Protein AF-A0A2N6FYF0-F1 (afdb_monomer)

pLDDT: mean 86.07, std 12.53, range [46.5, 97.25]

Solvent-accessible surface area (backbone atoms only — not comparable to full-atom values): 4764 Å² total; per-residue (Å²): 131,70,50,62,73,56,50,51,57,55,50,68,68,35,67,68,50,50,49,41,26,72,73,70,61,55,57,76,65,31,31,24,33,32,36,64,84,74,76,40,77,78,43,81,32,48,64,90,83,34,60,32,35,38,38,23,46,94,60,37,82,72,50,73,50,72,52,67,81,27,65,69,51,43,57,51,53,57,65,71,75,110

Radius of gyration: 13.32 Å; Cα contacts (8 Å, |Δi|>4): 113; chains: 1; bounding box: 38×22×30 Å

Nearest PDB structures (foldseek):
  5x7k-assembly2_B  TM=3.518E-01  e=1.534E+00  Serratia marcescens
  9g2t-assembly1_B  TM=4.020E-01  e=3.744E+00  Mycolicibacterium thermoresistibile ATCC 19527
  5twv-assembly1_B  TM=3.685E-01  e=2.656E+00  Cricetus cricetus
  4dci-assembly1_B  TM=5.685E-01  e=6.942E+00  Parasynechococcus marenigrum WH 8102

Structure (mmCIF, N/CA/C/O backbone):
data_AF-A0A2N6FYF0-F1
#
_entry.id   AF-A0A2N6FYF0-F1
#
loop_
_atom_site.group_PDB
_atom_site.id
_atom_site.type_symbol
_atom_site.label_atom_id
_atom_site.label_alt_id
_atom_site.label_comp_id
_atom_site.label_asym_id
_atom_site.label_entity_id
_atom_site.label_seq_id
_atom_site.pdbx_PDB_ins_code
_atom_site.Cartn_x
_atom_site.Cartn_y
_atom_site.Cartn_z
_atom_site.occupancy
_atom_site.B_iso_or_equiv
_atom_site.auth_seq_id
_atom_site.auth_comp_id
_atom_site.auth_asym_id
_atom_site.auth_atom_id
_atom_site.pdbx_PDB_model_num
ATOM 1 N N . MET A 1 1 ? -13.493 4.850 13.107 1.00 78.44 1 MET A N 1
ATOM 2 C CA . MET A 1 1 ? -13.043 5.886 12.147 1.00 78.44 1 MET A CA 1
ATOM 3 C C . MET A 1 1 ? -11.681 5.488 11.609 1.00 78.44 1 MET A C 1
ATOM 5 O O . MET A 1 1 ? -10.794 5.210 12.411 1.00 78.44 1 MET A O 1
ATOM 9 N N . ILE A 1 2 ? -11.522 5.435 10.287 1.00 86.12 2 ILE A N 1
ATOM 10 C CA . ILE A 1 2 ? -10.260 5.049 9.648 1.00 86.12 2 ILE A CA 1
ATOM 11 C C . ILE A 1 2 ? -9.264 6.202 9.735 1.00 86.12 2 ILE A C 1
ATOM 13 O O . ILE A 1 2 ? -9.568 7.340 9.386 1.00 86.12 2 ILE A O 1
ATOM 17 N N . LYS A 1 3 ? -8.054 5.905 10.209 1.00 92.62 3 LYS A N 1
ATOM 18 C CA . LYS A 1 3 ? -6.987 6.893 10.374 1.00 92.62 3 LYS A CA 1
ATOM 19 C C . LYS A 1 3 ? -5.957 6.747 9.259 1.00 92.62 3 LYS A C 1
ATOM 21 O O . LYS A 1 3 ? -4.920 6.116 9.439 1.00 92.62 3 LYS A O 1
ATOM 26 N N . ILE A 1 4 ? -6.215 7.382 8.116 1.00 92.19 4 ILE A N 1
ATOM 27 C CA . ILE A 1 4 ? -5.377 7.285 6.901 1.00 92.19 4 ILE A CA 1
ATOM 28 C C . ILE A 1 4 ? -3.887 7.555 7.189 1.00 92.19 4 ILE A C 1
ATOM 30 O O . ILE A 1 4 ? -3.017 6.832 6.709 1.00 92.19 4 ILE A O 1
ATOM 34 N N . LYS A 1 5 ? -3.570 8.538 8.046 1.00 93.12 5 LYS A N 1
ATOM 35 C CA . LYS A 1 5 ? -2.180 8.825 8.454 1.00 93.12 5 LYS A CA 1
ATOM 36 C C . LYS A 1 5 ? -1.500 7.637 9.150 1.00 93.12 5 LYS A C 1
ATOM 38 O O . LYS A 1 5 ? -0.299 7.445 8.979 1.00 93.12 5 LYS A O 1
ATOM 43 N N . GLU A 1 6 ? -2.233 6.860 9.947 1.00 94.06 6 GLU A N 1
ATOM 44 C CA . GLU A 1 6 ? -1.707 5.657 10.604 1.00 94.06 6 GLU A CA 1
ATOM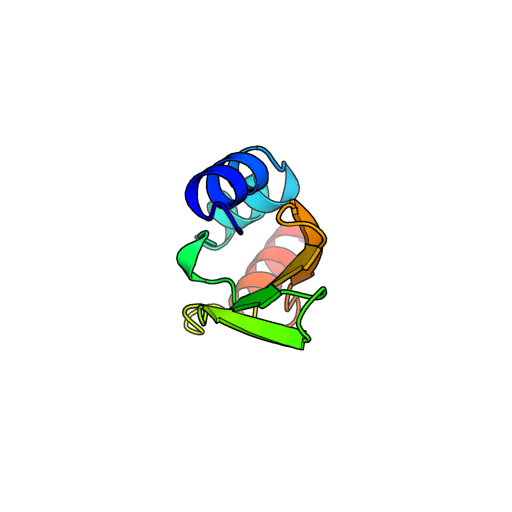 45 C C . GLU A 1 6 ? -1.561 4.503 9.603 1.00 94.06 6 GLU A C 1
ATOM 47 O O . GLU A 1 6 ? -0.527 3.840 9.608 1.00 94.06 6 GLU A O 1
ATOM 52 N N . ILE A 1 7 ? -2.519 4.329 8.684 1.00 94.56 7 ILE A N 1
ATOM 53 C CA . ILE A 1 7 ? -2.434 3.354 7.581 1.00 94.56 7 ILE A CA 1
ATOM 54 C C . ILE A 1 7 ? -1.182 3.599 6.730 1.00 94.56 7 ILE A C 1
ATOM 56 O O . ILE A 1 7 ? -0.378 2.688 6.543 1.00 94.56 7 ILE A O 1
ATOM 60 N N . SER A 1 8 ? -0.954 4.844 6.298 1.00 94.88 8 SER A N 1
ATOM 61 C CA . SER A 1 8 ? 0.229 5.228 5.515 1.00 94.88 8 SER A CA 1
ATOM 62 C C . SER A 1 8 ? 1.534 4.940 6.268 1.00 94.88 8 SER A C 1
ATOM 64 O O . SER A 1 8 ? 2.478 4.389 5.700 1.00 94.88 8 SER A O 1
ATOM 66 N N . LYS A 1 9 ? 1.594 5.241 7.575 1.00 95.31 9 LYS A N 1
ATOM 67 C CA . LYS A 1 9 ? 2.760 4.911 8.416 1.00 95.31 9 LYS A CA 1
ATOM 68 C C . LYS A 1 9 ? 2.992 3.404 8.522 1.00 95.31 9 LYS A C 1
ATOM 70 O O . LYS A 1 9 ? 4.144 2.979 8.504 1.00 95.31 9 LYS A O 1
ATOM 75 N N . THR A 1 10 ? 1.930 2.612 8.653 1.00 94.12 10 THR A N 1
ATOM 76 C CA . THR A 1 10 ? 2.016 1.148 8.715 1.00 94.12 10 THR A CA 1
ATOM 77 C C . THR A 1 10 ? 2.519 0.577 7.393 1.00 94.12 10 THR A C 1
ATOM 79 O O . THR A 1 10 ? 3.474 -0.198 7.398 1.00 94.12 10 THR A O 1
ATOM 82 N N . LEU A 1 11 ? 1.963 1.021 6.261 1.00 93.06 11 LEU A N 1
ATOM 83 C CA . LEU A 1 11 ? 2.397 0.576 4.936 1.00 93.06 11 LEU A CA 1
ATOM 84 C C . LEU A 1 11 ? 3.870 0.914 4.674 1.00 93.06 11 LEU A C 1
ATOM 86 O O . LEU A 1 11 ? 4.633 0.054 4.248 1.00 93.06 11 LEU A O 1
ATOM 90 N N . LYS A 1 12 ? 4.311 2.131 5.018 1.00 94.31 12 LYS A N 1
ATOM 91 C CA . LYS A 1 12 ? 5.705 2.579 4.836 1.00 94.31 12 LYS A CA 1
ATOM 92 C C . LYS A 1 12 ? 6.737 1.776 5.641 1.00 94.31 12 LYS A C 1
ATOM 94 O O . LYS A 1 12 ? 7.928 1.848 5.343 1.00 94.31 12 LYS A O 1
ATOM 99 N N . LYS A 1 13 ? 6.312 1.001 6.645 1.00 94.69 13 LYS A N 1
ATOM 100 C CA . LYS A 1 13 ? 7.172 0.064 7.394 1.00 94.69 13 LYS A CA 1
ATOM 101 C C . LYS A 1 13 ? 7.228 -1.339 6.773 1.00 94.69 13 LYS A C 1
ATOM 103 O O . LYS A 1 13 ? 8.059 -2.143 7.187 1.00 94.69 13 LYS A O 1
ATOM 108 N N . ASN A 1 14 ? 6.355 -1.658 5.818 1.00 90.88 14 ASN A N 1
ATOM 109 C CA . ASN A 1 14 ? 6.314 -2.963 5.167 1.00 90.88 14 ASN A CA 1
ATOM 110 C C . ASN A 1 14 ? 7.489 -3.114 4.181 1.00 90.88 14 ASN A C 1
ATOM 112 O O . ASN A 1 14 ? 7.686 -2.272 3.307 1.00 90.88 14 ASN A O 1
ATOM 116 N N . LYS A 1 15 ? 8.258 -4.205 4.302 1.00 90.81 15 LYS A N 1
ATOM 117 C CA . LYS A 1 15 ? 9.455 -4.449 3.475 1.00 90.81 15 LYS A CA 1
ATOM 118 C C . LYS A 1 15 ? 9.137 -4.591 1.985 1.00 90.81 15 LYS A C 1
ATOM 120 O O . LYS A 1 15 ? 9.892 -4.086 1.161 1.00 90.81 15 LYS A O 1
ATOM 125 N N . SER A 1 16 ? 8.029 -5.246 1.637 1.00 85.69 16 SER A N 1
ATOM 126 C CA . SER A 1 16 ? 7.602 -5.395 0.242 1.00 85.69 16 SER A CA 1
ATOM 127 C C . SER A 1 16 ? 7.212 -4.046 -0.349 1.00 85.69 16 SER A C 1
ATOM 129 O O . SER A 1 16 ? 7.634 -3.723 -1.452 1.00 85.69 16 SER A O 1
ATOM 131 N N . PHE A 1 17 ? 6.482 -3.217 0.402 1.00 90.19 17 PHE A N 1
ATOM 132 C CA . PHE A 1 17 ? 6.173 -1.855 -0.034 1.00 90.19 17 PHE A CA 1
ATOM 133 C C . PHE A 1 17 ? 7.442 -1.011 -0.214 1.00 90.19 17 PHE A C 1
ATOM 135 O O . PHE A 1 17 ? 7.586 -0.359 -1.238 1.00 90.19 17 PHE A O 1
ATOM 142 N N . GLN A 1 18 ? 8.388 -1.049 0.731 1.00 92.19 18 GLN A N 1
ATOM 143 C CA . GLN A 1 18 ? 9.667 -0.332 0.603 1.00 92.19 18 GLN A CA 1
ATOM 144 C C . GLN A 1 18 ? 10.460 -0.773 -0.631 1.00 92.19 18 GLN A C 1
ATOM 146 O O . GLN A 1 18 ? 11.048 0.059 -1.319 1.00 92.19 18 GLN A O 1
ATOM 151 N N . TYR A 1 19 ? 10.459 -2.075 -0.917 1.00 88.25 19 TYR A N 1
ATOM 152 C CA . TYR A 1 19 ? 11.057 -2.619 -2.126 1.00 88.25 19 TYR A CA 1
ATOM 153 C C . TYR A 1 19 ? 10.379 -2.046 -3.379 1.00 88.25 19 TYR A C 1
ATOM 155 O O . TYR A 1 19 ? 11.054 -1.437 -4.202 1.00 88.25 19 TYR A O 1
ATOM 163 N N . TRP A 1 20 ? 9.053 -2.135 -3.499 1.00 86.19 20 TRP A N 1
ATOM 164 C CA . TRP A 1 20 ? 8.336 -1.622 -4.674 1.00 86.19 20 TRP A CA 1
ATOM 165 C C . TRP A 1 20 ? 8.395 -0.099 -4.815 1.00 86.19 20 TRP A C 1
ATOM 167 O O . TRP A 1 20 ? 8.507 0.408 -5.928 1.00 86.19 20 TRP A O 1
ATOM 177 N N . ASN A 1 21 ? 8.410 0.638 -3.705 1.00 90.75 21 ASN A N 1
ATOM 178 C CA . ASN A 1 21 ? 8.641 2.078 -3.714 1.00 90.75 21 ASN A CA 1
ATOM 179 C C . ASN A 1 21 ? 9.998 2.422 -4.340 1.00 90.75 21 ASN A C 1
ATOM 181 O O . ASN A 1 21 ? 10.080 3.325 -5.165 1.00 90.75 21 ASN A O 1
ATOM 185 N N . LYS A 1 22 ? 11.051 1.674 -3.995 1.00 89.75 22 LYS A N 1
ATOM 186 C CA . LYS A 1 22 ? 12.389 1.877 -4.561 1.00 89.75 22 LYS A CA 1
ATOM 187 C C . LYS A 1 22 ? 12.479 1.465 -6.033 1.00 89.75 22 LYS A C 1
ATOM 189 O O . LYS A 1 22 ? 13.169 2.121 -6.803 1.00 89.75 22 LYS A O 1
ATOM 194 N N . GLU A 1 23 ? 11.833 0.366 -6.398 1.00 85.25 23 GLU A N 1
ATOM 195 C CA . GLU A 1 23 ? 11.979 -0.257 -7.715 1.00 85.25 23 GLU A CA 1
ATOM 196 C C . GLU A 1 23 ? 11.127 0.432 -8.793 1.00 85.25 23 GLU A C 1
ATOM 198 O O . GLU A 1 23 ? 11.642 0.733 -9.867 1.00 85.25 23 GLU A O 1
ATOM 203 N N . ILE A 1 24 ? 9.852 0.723 -8.507 1.00 85.31 24 ILE A N 1
ATOM 204 C CA . ILE A 1 24 ? 8.901 1.313 -9.474 1.00 85.31 24 ILE A CA 1
ATOM 205 C C . ILE A 1 24 ? 8.343 2.676 -9.049 1.00 85.31 24 ILE A C 1
ATOM 207 O O . ILE A 1 24 ? 7.476 3.214 -9.728 1.00 85.31 24 ILE A O 1
ATOM 211 N N . GLY A 1 25 ? 8.784 3.238 -7.921 1.00 87.94 25 GLY A N 1
ATOM 212 C CA . GLY A 1 25 ? 8.241 4.504 -7.422 1.00 87.94 25 GLY A CA 1
ATOM 213 C C . GLY A 1 25 ? 6.869 4.385 -6.752 1.00 87.94 25 GLY A C 1
ATOM 214 O O . GLY A 1 25 ? 6.242 5.411 -6.511 1.00 87.94 25 GLY A O 1
ATOM 215 N N . LEU A 1 26 ? 6.414 3.168 -6.413 1.00 90.12 26 LEU A N 1
ATOM 216 C CA . LEU A 1 26 ? 5.105 2.938 -5.789 1.00 90.12 26 LEU A CA 1
ATOM 217 C C . LEU A 1 26 ? 4.950 3.729 -4.485 1.00 90.12 26 LEU A C 1
ATOM 219 O O . LEU A 1 26 ? 5.722 3.560 -3.541 1.00 90.12 26 LEU A O 1
ATOM 223 N N . SER A 1 27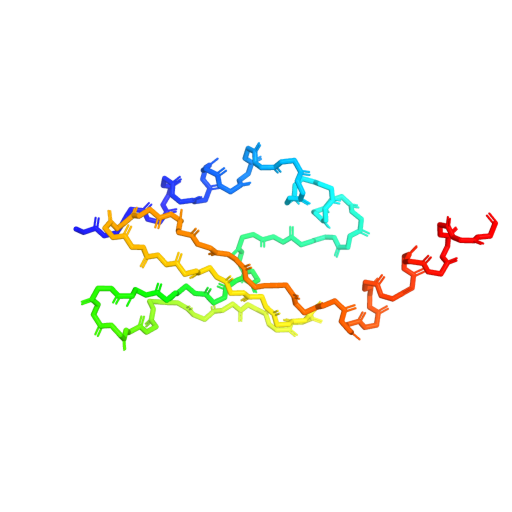 ? 3.935 4.573 -4.416 1.00 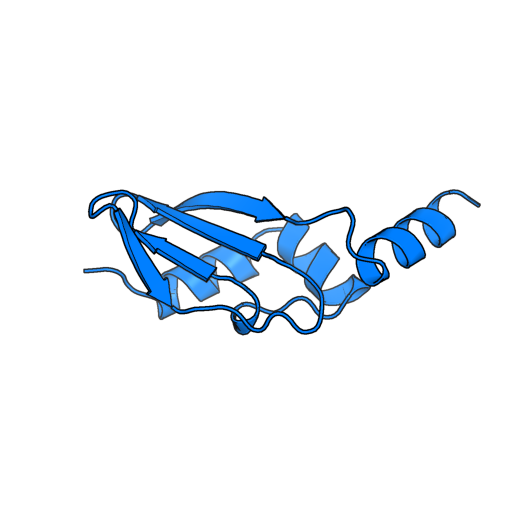93.38 27 SER A N 1
ATOM 224 C CA . SER A 1 27 ? 3.612 5.462 -3.307 1.00 93.38 27 SER A CA 1
ATOM 225 C C . SER A 1 27 ? 2.311 5.040 -2.616 1.00 93.38 27 SER A C 1
ATOM 227 O O . SER A 1 27 ? 1.636 4.102 -3.029 1.00 93.38 27 SER A O 1
ATOM 229 N N . PHE A 1 28 ? 1.968 5.690 -1.501 1.00 94.69 28 PHE A N 1
ATOM 230 C CA . PHE A 1 28 ? 0.711 5.385 -0.804 1.00 94.69 28 PHE A CA 1
ATOM 231 C C . PHE A 1 28 ? -0.498 5.874 -1.613 1.00 94.69 28 PHE A C 1
ATOM 233 O O . PHE A 1 28 ? -1.571 5.286 -1.562 1.00 94.69 28 PHE A O 1
ATOM 240 N N . GLU A 1 29 ? -0.295 6.950 -2.363 1.00 94.38 29 GLU A N 1
ATOM 241 C CA . GLU A 1 29 ? -1.277 7.640 -3.184 1.00 94.38 29 GLU A CA 1
ATOM 242 C C . GLU A 1 29 ? -1.703 6.825 -4.417 1.00 94.38 29 GLU A C 1
ATOM 244 O O . GLU A 1 29 ? -2.681 7.183 -5.066 1.00 94.38 29 GLU A O 1
ATOM 249 N N . ASP A 1 30 ? -1.006 5.728 -4.720 1.00 92.56 30 ASP A N 1
ATOM 250 C CA . ASP A 1 30 ? -1.326 4.814 -5.824 1.00 92.56 30 ASP A CA 1
ATOM 251 C C . ASP A 1 30 ? -2.323 3.713 -5.419 1.00 92.56 30 ASP A C 1
ATOM 253 O O . ASP A 1 30 ? -2.767 2.937 -6.261 1.00 92.56 30 ASP A O 1
ATOM 257 N N . PHE A 1 31 ? -2.696 3.628 -4.135 1.00 94.31 31 PHE A N 1
ATOM 258 C CA . PHE A 1 31 ? -3.621 2.607 -3.641 1.00 94.31 31 PHE A CA 1
ATOM 259 C C . PHE A 1 31 ? -5.065 3.102 -3.579 1.00 94.31 31 PHE A C 1
ATOM 261 O O . PHE A 1 31 ? -5.367 4.099 -2.919 1.00 94.31 31 PHE A O 1
ATOM 268 N N . ASP A 1 32 ? -5.975 2.316 -4.152 1.00 95.62 32 ASP A N 1
ATOM 269 C CA . ASP A 1 32 ? -7.373 2.325 -3.734 1.00 95.62 32 ASP A CA 1
ATOM 270 C C . ASP A 1 32 ? -7.456 1.874 -2.265 1.00 95.62 32 ASP A C 1
ATOM 272 O O . ASP A 1 32 ? -6.801 0.913 -1.854 1.00 95.62 32 ASP A O 1
ATOM 276 N N . LEU A 1 33 ? -8.263 2.560 -1.458 1.00 96.94 33 LEU A N 1
ATOM 277 C CA . LEU A 1 33 ? -8.500 2.213 -0.057 1.00 96.94 33 LEU A CA 1
ATOM 278 C C . LEU A 1 33 ? -9.941 1.740 0.096 1.00 96.94 33 LEU A C 1
ATOM 280 O O . LEU A 1 33 ? -10.858 2.532 -0.112 1.00 96.94 33 LEU A O 1
ATOM 284 N N . ILE A 1 34 ? -10.141 0.487 0.493 1.00 97.25 34 ILE A N 1
ATOM 285 C CA . ILE A 1 34 ? -11.473 -0.114 0.641 1.00 97.25 34 ILE A CA 1
ATOM 286 C C . ILE A 1 34 ? -11.737 -0.418 2.117 1.00 97.25 34 ILE A C 1
ATOM 288 O O . ILE A 1 34 ? -10.944 -1.112 2.750 1.00 97.25 34 ILE A O 1
ATOM 292 N N . ASP A 1 35 ? -12.836 0.100 2.669 1.00 97.06 35 ASP A N 1
ATOM 293 C CA . ASP A 1 35 ? -13.351 -0.253 3.996 1.00 97.06 35 ASP A CA 1
ATOM 294 C C . ASP A 1 35 ? -14.194 -1.530 3.891 1.00 97.06 35 ASP A C 1
ATOM 296 O O . ASP A 1 35 ? -15.341 -1.494 3.449 1.00 97.06 35 ASP A O 1
ATOM 300 N N . MET A 1 36 ? -13.638 -2.666 4.308 1.00 96.25 36 MET A N 1
ATOM 301 C CA . MET A 1 36 ? -14.334 -3.954 4.285 1.00 96.25 36 MET A CA 1
ATOM 302 C C . MET A 1 36 ? -15.473 -4.041 5.302 1.00 96.25 36 MET A C 1
ATOM 304 O O . MET A 1 36 ? -16.345 -4.890 5.146 1.00 96.25 36 MET A O 1
ATOM 308 N N . ASP A 1 37 ? -15.473 -3.214 6.354 1.00 95.25 37 ASP A N 1
ATOM 309 C CA . ASP A 1 37 ? -16.551 -3.241 7.349 1.00 95.25 37 ASP A CA 1
ATOM 310 C C . ASP A 1 37 ? -17.830 -2.591 6.799 1.00 95.25 37 ASP A C 1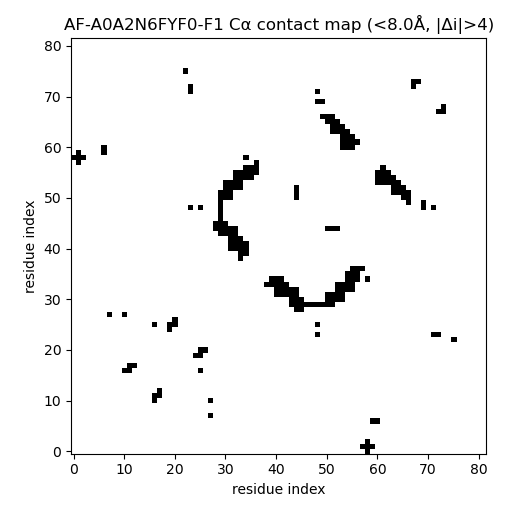
ATOM 312 O O . ASP A 1 3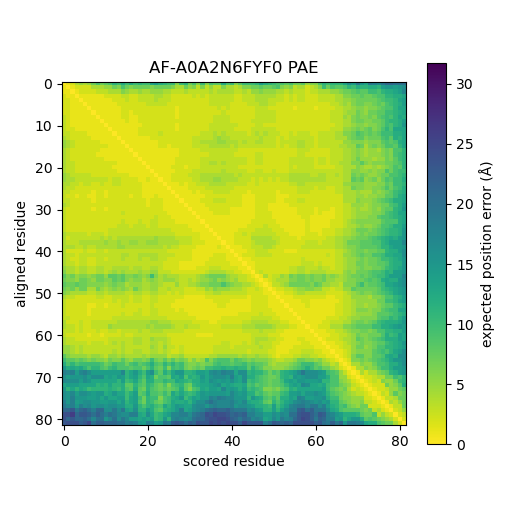7 ? -18.927 -2.865 7.286 1.00 95.25 37 ASP A O 1
ATOM 316 N N . LYS A 1 38 ? -17.680 -1.720 5.795 1.00 95.38 38 LYS A N 1
ATOM 317 C CA . LYS A 1 38 ? 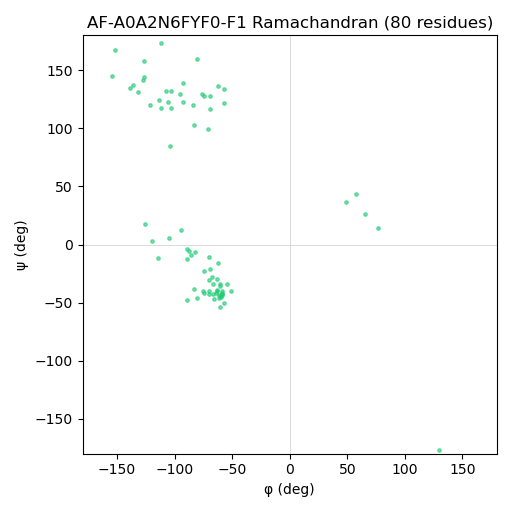-18.770 -0.957 5.174 1.00 95.38 38 LYS A CA 1
ATOM 318 C C . LYS A 1 38 ? -19.031 -1.307 3.717 1.00 95.38 38 LYS A C 1
ATOM 320 O O . LYS A 1 38 ? -20.044 -0.871 3.188 1.00 95.38 38 LYS A O 1
ATOM 325 N N . ASP A 1 39 ? -18.132 -2.068 3.100 1.00 94.12 39 ASP A N 1
ATOM 326 C CA . ASP A 1 39 ? -18.129 -2.348 1.664 1.00 94.12 39 ASP A CA 1
ATOM 327 C C . ASP A 1 39 ? -18.058 -1.062 0.812 1.00 94.12 39 ASP A C 1
ATOM 329 O O . ASP A 1 39 ? -18.776 -0.879 -0.166 1.00 94.12 39 ASP A O 1
ATOM 333 N N . GLU A 1 40 ? -17.191 -0.125 1.217 1.00 95.75 40 GLU A N 1
ATOM 334 C CA . GLU A 1 40 ? -17.073 1.203 0.600 1.00 95.75 40 GLU A CA 1
ATOM 335 C C . GLU A 1 40 ? -15.637 1.523 0.178 1.00 95.75 40 GLU A C 1
ATOM 337 O O . GLU A 1 40 ? -14.669 1.215 0.878 1.00 95.75 40 GLU A O 1
ATOM 342 N N . ILE A 1 41 ? -15.489 2.234 -0.943 1.00 95.38 41 ILE A N 1
ATOM 343 C CA . ILE A 1 41 ? -14.207 2.819 -1.342 1.00 95.38 41 ILE A CA 1
ATOM 344 C C . ILE A 1 41 ? -14.037 4.163 -0.627 1.00 95.38 41 ILE A C 1
ATOM 346 O O . ILE A 1 41 ? -14.824 5.088 -0.802 1.00 95.38 41 ILE A O 1
ATOM 350 N N . ILE A 1 42 ? -12.979 4.277 0.168 1.00 95.25 42 ILE A N 1
ATOM 351 C CA . ILE A 1 42 ? -12.635 5.475 0.944 1.00 95.25 42 ILE A CA 1
ATOM 352 C C . ILE A 1 42 ? -11.878 6.483 0.076 1.00 95.25 42 ILE A C 1
ATOM 354 O O . ILE A 1 42 ? -12.024 7.692 0.237 1.00 95.25 42 ILE A O 1
ATOM 358 N N . SER A 1 43 ? -11.000 5.982 -0.791 1.00 95.25 43 SER A N 1
ATOM 359 C CA . SER A 1 43 ? -10.157 6.790 -1.669 1.00 95.25 43 SER A CA 1
ATOM 360 C C . SER A 1 43 ? -9.775 5.982 -2.891 1.00 95.25 43 SER A C 1
ATOM 362 O O . SER A 1 43 ? -9.518 4.784 -2.775 1.00 95.25 43 SER A O 1
ATOM 364 N N . HIS A 1 44 ? -9.670 6.666 -4.026 1.00 95.44 44 HIS A N 1
ATOM 365 C CA . HIS A 1 44 ? -9.095 6.097 -5.232 1.00 95.44 44 HIS A CA 1
ATOM 366 C C . HIS A 1 44 ? -7.601 6.398 -5.331 1.00 95.44 44 HIS A C 1
ATOM 368 O O . HIS A 1 44 ? -7.173 7.513 -5.020 1.00 95.44 44 HIS A O 1
ATOM 374 N N . GLY A 1 45 ? -6.832 5.402 -5.757 1.00 92.69 45 GLY A N 1
ATOM 375 C CA . GLY A 1 45 ? -5.410 5.527 -6.045 1.00 92.69 45 GLY A CA 1
ATOM 376 C C . GLY A 1 45 ? -5.147 6.141 -7.419 1.00 92.69 45 GLY A C 1
ATOM 377 O O . GLY A 1 45 ? -5.995 6.112 -8.317 1.00 92.69 45 GLY A O 1
ATOM 378 N N . LYS A 1 46 ? -3.944 6.685 -7.606 1.00 88.94 46 LYS A N 1
ATOM 379 C CA . LYS A 1 46 ? -3.432 7.049 -8.932 1.00 88.94 46 LYS A CA 1
ATOM 380 C C . LYS A 1 46 ? -3.149 5.770 -9.722 1.00 88.94 46 LYS A C 1
ATOM 382 O O . LYS A 1 46 ? -2.446 4.886 -9.248 1.00 88.94 46 LYS A O 1
ATOM 387 N N . LYS A 1 47 ? -3.695 5.673 -10.934 1.00 80.88 47 LYS A N 1
ATOM 388 C CA . LYS A 1 47 ? -3.601 4.468 -11.784 1.00 80.88 47 LYS A CA 1
ATOM 389 C C . LYS A 1 47 ? -2.436 4.514 -12.776 1.00 80.88 47 LYS A C 1
ATOM 391 O O . LYS A 1 47 ? -2.364 3.698 -13.690 1.00 80.88 47 LYS A O 1
ATOM 396 N N . ASP A 1 48 ? -1.525 5.466 -12.594 1.00 80.12 48 ASP A N 1
ATOM 397 C CA . ASP A 1 48 ? -0.471 5.806 -13.555 1.00 80.12 48 ASP A CA 1
ATOM 398 C C . ASP A 1 48 ? 0.569 4.681 -13.717 1.00 80.12 48 ASP A C 1
ATOM 400 O O . ASP A 1 48 ? 1.166 4.531 -14.780 1.00 80.12 48 ASP A O 1
ATOM 404 N N . ILE A 1 49 ? 0.771 3.870 -12.673 1.00 78.31 49 ILE A N 1
ATOM 405 C CA . ILE A 1 49 ? 1.763 2.779 -12.631 1.00 78.31 49 ILE A CA 1
ATOM 406 C C . ILE A 1 49 ? 1.152 1.416 -12.266 1.00 78.31 49 ILE A C 1
ATOM 408 O O . ILE A 1 49 ? 1.872 0.497 -11.870 1.00 78.31 49 ILE A O 1
ATOM 412 N N . GLY A 1 50 ? -0.173 1.273 -12.385 1.00 83.88 50 GLY A N 1
ATOM 413 C CA . GLY A 1 50 ? -0.906 0.022 -12.154 1.00 83.88 50 GLY A CA 1
ATOM 414 C C . GLY A 1 50 ? -2.100 0.160 -11.221 1.00 83.88 50 GLY A C 1
ATOM 415 O O . GLY A 1 50 ? -2.431 1.256 -10.775 1.00 83.88 50 GLY A O 1
ATOM 416 N N . ASN A 1 51 ? -2.753 -0.970 -10.942 1.00 88.19 51 ASN A N 1
ATOM 417 C CA . ASN A 1 51 ? -3.861 -1.039 -9.995 1.00 88.19 51 ASN A CA 1
ATOM 418 C C . ASN A 1 51 ? -3.384 -1.657 -8.677 1.00 88.19 51 ASN A C 1
ATOM 420 O O . ASN A 1 51 ? -2.975 -2.817 -8.621 1.00 88.19 51 ASN A O 1
ATOM 424 N N . TYR A 1 52 ? -3.462 -0.885 -7.599 1.00 90.88 52 TYR A N 1
ATOM 425 C CA . TYR A 1 52 ? -3.081 -1.334 -6.266 1.00 90.88 52 TYR A CA 1
ATOM 426 C C . TYR A 1 52 ? -4.228 -1.058 -5.303 1.00 90.88 52 TYR A C 1
ATOM 428 O O . TYR A 1 52 ? -4.892 -0.027 -5.395 1.00 90.88 52 TYR A O 1
ATOM 436 N N . THR A 1 53 ? -4.473 -1.969 -4.365 1.00 94.94 53 THR A N 1
ATOM 437 C CA . THR A 1 53 ? -5.593 -1.831 -3.423 1.00 94.94 53 THR A CA 1
ATOM 438 C C . THR A 1 53 ? -5.172 -2.243 -2.022 1.00 94.94 53 THR A C 1
ATOM 440 O O . THR A 1 53 ? -4.527 -3.274 -1.840 1.00 94.94 53 THR A O 1
ATOM 443 N N . LEU A 1 54 ? -5.543 -1.446 -1.021 1.00 96.19 54 LEU A N 1
ATOM 444 C CA . LEU A 1 54 ? -5.480 -1.813 0.389 1.00 96.19 54 LEU A CA 1
ATOM 445 C C . LEU A 1 54 ? -6.886 -2.089 0.893 1.00 96.19 54 LEU A C 1
ATOM 447 O O . LEU A 1 54 ? -7.752 -1.213 0.872 1.00 96.19 54 LEU A O 1
ATOM 451 N N . PHE A 1 55 ? -7.075 -3.292 1.413 1.00 96.75 55 PHE A N 1
ATOM 452 C CA . PHE A 1 55 ? -8.298 -3.677 2.088 1.00 96.75 55 PHE A CA 1
ATOM 453 C C . PHE A 1 55 ? -8.139 -3.408 3.576 1.00 96.75 55 PHE A C 1
ATOM 455 O O . PHE A 1 55 ? -7.202 -3.891 4.224 1.00 96.75 55 PHE A O 1
ATOM 462 N N . LEU A 1 56 ? -9.038 -2.590 4.109 1.00 96.69 56 LEU A N 1
ATOM 463 C CA . LEU A 1 56 ? -9.022 -2.150 5.488 1.00 96.69 56 LEU A CA 1
ATOM 464 C C . LEU A 1 56 ? -10.137 -2.840 6.264 1.00 96.69 56 LEU A C 1
ATOM 466 O O . LEU A 1 56 ? -11.283 -2.833 5.836 1.00 96.69 56 LEU A O 1
ATOM 470 N N . LYS A 1 57 ? -9.806 -3.388 7.432 1.00 95.69 57 LYS A N 1
ATOM 471 C CA . LYS A 1 57 ? -10.764 -3.989 8.362 1.00 95.69 57 LYS A CA 1
ATOM 472 C C . LYS A 1 57 ? -10.507 -3.465 9.763 1.00 95.69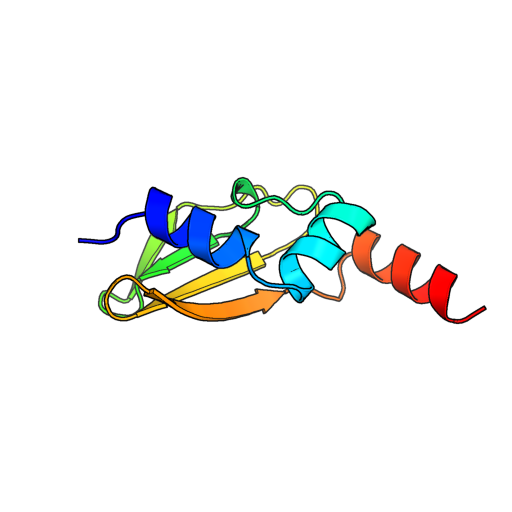 57 LYS A C 1
ATOM 474 O O . LYS A 1 57 ? -9.361 -3.409 10.215 1.00 95.69 57 LYS A O 1
ATOM 479 N N . ASN A 1 58 ? -11.551 -3.022 10.452 1.00 93.88 58 ASN A N 1
ATOM 480 C CA . ASN A 1 58 ? -11.481 -2.323 11.733 1.00 93.88 58 ASN A CA 1
ATOM 481 C C . ASN A 1 58 ? -10.466 -1.162 11.729 1.00 93.88 58 ASN A C 1
ATOM 483 O O . ASN A 1 58 ? -9.743 -0.929 12.703 1.00 93.88 58 ASN A O 1
ATOM 487 N N . GLY A 1 59 ? -10.365 -0.454 10.598 1.00 89.94 59 GLY A N 1
ATOM 488 C CA . GLY A 1 59 ? -9.416 0.644 10.396 1.00 89.94 59 GLY A CA 1
ATOM 489 C C . GLY A 1 59 ? -7.936 0.252 10.413 1.00 89.94 59 GLY A C 1
ATOM 490 O O . GLY A 1 59 ? -7.097 1.094 10.737 1.00 89.94 59 GLY A O 1
ATOM 491 N N . LYS A 1 60 ? -7.606 -0.996 10.065 1.00 93.88 60 LYS A N 1
ATOM 492 C CA . LYS A 1 60 ? -6.240 -1.513 9.879 1.00 93.88 60 LYS A CA 1
ATOM 493 C C . LYS A 1 60 ? -6.110 -2.162 8.504 1.00 93.88 60 LYS A C 1
ATOM 495 O O . LYS A 1 60 ? -7.114 -2.570 7.944 1.00 93.88 60 LYS A O 1
ATOM 500 N N . ILE A 1 61 ? -4.888 -2.275 7.978 1.00 94.88 61 ILE A N 1
ATOM 501 C CA . ILE A 1 61 ? -4.628 -3.039 6.746 1.00 94.88 61 ILE A CA 1
ATOM 502 C C . ILE A 1 61 ? -4.827 -4.524 7.059 1.00 94.88 61 ILE A C 1
ATOM 504 O O . ILE A 1 61 ? -4.083 -5.070 7.871 1.00 94.88 61 ILE A O 1
ATOM 508 N N . GLU A 1 62 ? -5.812 -5.144 6.417 1.00 95.62 62 GLU A N 1
ATOM 509 C CA . GLU A 1 62 ? -6.061 -6.588 6.471 1.00 95.62 62 GLU A CA 1
ATOM 510 C C . GLU A 1 62 ? -5.275 -7.292 5.361 1.00 95.62 62 GLU A C 1
ATOM 512 O O . GLU A 1 62 ? -4.561 -8.264 5.599 1.00 95.62 62 GLU A O 1
ATOM 517 N N . SER A 1 63 ? -5.361 -6.762 4.140 1.00 92.62 63 SER A N 1
ATOM 518 C CA . SER A 1 63 ? -4.675 -7.308 2.974 1.00 92.62 63 SER A CA 1
ATOM 519 C C . SER A 1 63 ? -4.367 -6.224 1.940 1.00 92.62 63 SER A C 1
ATOM 521 O O . SER A 1 63 ? -4.835 -5.085 2.026 1.00 92.62 63 SER A O 1
ATOM 523 N N . ALA A 1 64 ? -3.523 -6.577 0.973 1.00 90.81 64 ALA A N 1
ATOM 524 C CA . ALA A 1 64 ? -3.150 -5.712 -0.133 1.00 90.81 64 ALA A CA 1
ATOM 525 C C . ALA A 1 64 ? -3.162 -6.508 -1.440 1.00 90.81 64 ALA A C 1
ATOM 527 O O . ALA A 1 64 ? -2.660 -7.633 -1.487 1.00 90.81 64 ALA A O 1
ATOM 528 N N . PHE A 1 65 ? -3.708 -5.905 -2.489 1.00 88.31 65 PHE A N 1
ATOM 529 C CA . PHE A 1 65 ? -3.630 -6.398 -3.855 1.00 88.31 65 PHE A CA 1
ATOM 530 C C . PHE A 1 65 ? -2.598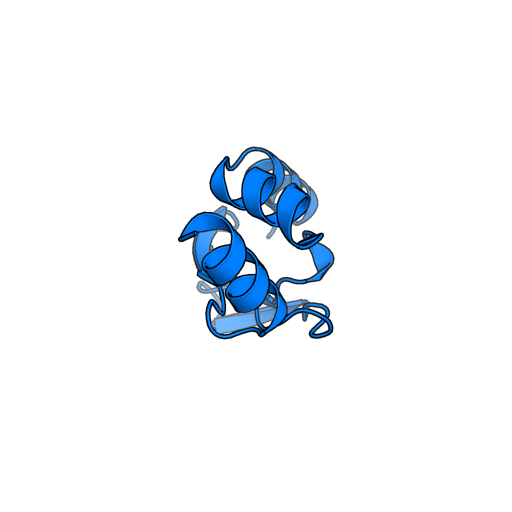 -5.578 -4.627 1.00 88.31 65 PHE A C 1
ATOM 532 O O . PHE A 1 65 ? -2.604 -4.345 -4.577 1.00 88.31 65 PHE A O 1
ATOM 539 N N . PHE A 1 66 ? -1.718 -6.283 -5.333 1.00 81.94 66 PHE A N 1
ATOM 540 C CA . PHE A 1 66 ? -0.724 -5.699 -6.221 1.00 81.94 66 PHE A CA 1
ATOM 541 C C . PHE A 1 66 ? -0.946 -6.263 -7.618 1.00 81.94 66 PHE A C 1
ATOM 543 O O . PHE A 1 66 ? -0.839 -7.476 -7.808 1.00 81.94 66 PHE A O 1
ATOM 550 N N . ASP A 1 67 ? -1.220 -5.394 -8.585 1.00 78.44 67 ASP A N 1
ATOM 551 C CA . ASP A 1 67 ? -1.195 -5.762 -9.995 1.00 78.44 67 ASP A CA 1
ATOM 552 C C . ASP A 1 67 ? 0.260 -5.996 -10.434 1.00 78.44 67 ASP A C 1
ATOM 554 O O . ASP A 1 67 ? 1.035 -5.066 -10.670 1.00 78.44 67 ASP A O 1
ATOM 558 N N . LEU A 1 68 ? 0.651 -7.270 -10.478 1.00 67.12 68 LEU A N 1
ATOM 559 C CA . LEU A 1 68 ? 1.991 -7.695 -10.886 1.00 67.12 68 LEU A CA 1
ATOM 560 C C . LEU A 1 68 ? 2.151 -7.783 -12.411 1.00 67.12 68 LEU A C 1
ATOM 562 O O . LEU A 1 68 ? 3.270 -8.008 -12.880 1.00 67.12 68 LEU A O 1
ATOM 566 N N . ASP A 1 69 ? 1.067 -7.605 -13.171 1.00 65.88 69 ASP A N 1
ATOM 567 C CA . ASP A 1 69 ? 1.076 -7.647 -14.633 1.00 65.88 69 ASP A CA 1
ATOM 568 C C . ASP A 1 69 ? 1.347 -6.272 -15.255 1.00 65.88 69 ASP A C 1
ATOM 570 O O . ASP A 1 69 ? 1.547 -6.168 -16.469 1.00 65.88 69 ASP A O 1
ATOM 574 N N . ASN A 1 70 ? 1.459 -5.223 -14.431 1.00 68.75 70 ASN A N 1
ATOM 575 C CA . ASN A 1 70 ? 1.881 -3.908 -14.889 1.00 68.75 70 ASN A CA 1
ATOM 576 C C . ASN A 1 70 ? 3.259 -3.968 -15.579 1.00 68.75 70 ASN A C 1
ATOM 578 O O . ASN A 1 70 ? 4.216 -4.544 -15.051 1.00 68.75 70 ASN A O 1
ATOM 582 N N . GLU A 1 71 ? 3.388 -3.325 -16.745 1.00 62.94 71 GLU A N 1
ATOM 583 C CA . GLU A 1 71 ? 4.635 -3.296 -17.523 1.00 62.94 71 GLU A CA 1
ATOM 584 C C . GLU A 1 71 ? 5.840 -2.798 -16.712 1.00 62.94 71 GLU A C 1
ATOM 586 O O . GLU A 1 71 ? 6.946 -3.320 -16.865 1.00 62.94 71 GLU A O 1
ATOM 591 N N . SER A 1 72 ? 5.632 -1.855 -15.788 1.00 64.88 72 SER A N 1
ATOM 592 C CA . SER A 1 72 ? 6.676 -1.348 -14.889 1.00 64.88 72 SER A CA 1
ATOM 593 C C . SER A 1 72 ? 7.197 -2.441 -13.953 1.00 64.88 72 SER A C 1
ATOM 595 O O . SER A 1 72 ? 8.408 -2.584 -13.781 1.00 64.88 72 SER A O 1
ATOM 597 N N . VAL A 1 73 ? 6.307 -3.275 -13.404 1.00 66.88 73 VAL A N 1
ATOM 598 C CA . VAL A 1 73 ? 6.669 -4.431 -12.564 1.00 66.88 73 VAL A CA 1
ATOM 599 C C . VAL A 1 73 ? 7.333 -5.527 -13.407 1.00 66.88 73 VAL A C 1
ATOM 601 O O . VAL A 1 73 ? 8.366 -6.080 -13.012 1.00 66.88 73 VAL A O 1
ATOM 604 N N . ARG A 1 74 ? 6.798 -5.811 -14.603 1.00 64.00 74 ARG A N 1
ATOM 605 C CA . ARG A 1 74 ? 7.363 -6.797 -15.541 1.00 64.00 74 ARG A CA 1
ATOM 606 C C . ARG A 1 74 ? 8.785 -6.448 -15.970 1.00 64.00 74 ARG A C 1
ATOM 608 O O . ARG A 1 74 ? 9.647 -7.325 -15.943 1.00 64.00 74 ARG A O 1
ATOM 615 N N . ASN A 1 75 ? 9.052 -5.192 -16.322 1.00 64.38 75 ASN A N 1
ATOM 616 C CA . ASN A 1 75 ? 10.377 -4.744 -16.758 1.00 64.38 75 ASN A CA 1
ATOM 617 C C . ASN A 1 75 ? 11.446 -4.955 -15.675 1.00 64.38 75 ASN A C 1
ATOM 619 O O . ASN A 1 75 ? 12.587 -5.299 -15.985 1.00 64.38 75 ASN A O 1
ATOM 623 N N . ILE A 1 76 ? 11.081 -4.823 -14.399 1.00 65.06 76 ILE A N 1
ATOM 624 C CA . ILE A 1 76 ? 11.988 -5.104 -13.277 1.00 65.06 76 ILE A CA 1
ATOM 625 C C . ILE A 1 76 ? 12.193 -6.599 -13.083 1.00 65.06 76 ILE A C 1
ATOM 627 O O . ILE A 1 76 ? 13.324 -7.044 -12.879 1.00 65.06 76 ILE A O 1
ATOM 631 N N . LYS A 1 77 ? 11.122 -7.392 -13.191 1.00 59.34 77 LYS A N 1
ATOM 632 C CA . LYS A 1 77 ? 11.219 -8.852 -13.119 1.00 59.34 77 LYS A CA 1
ATOM 633 C C . LYS A 1 77 ? 12.148 -9.400 -14.205 1.00 59.34 77 LYS A C 1
ATOM 635 O O . LYS A 1 77 ? 12.984 -10.237 -13.897 1.00 59.34 77 LYS A O 1
ATOM 640 N N . ILE A 1 78 ? 12.065 -8.882 -15.433 1.00 58.69 78 ILE A N 1
ATOM 641 C CA . ILE A 1 78 ? 12.955 -9.266 -16.542 1.00 58.69 78 ILE A CA 1
ATOM 642 C C . ILE A 1 78 ? 14.420 -8.941 -16.210 1.00 58.69 78 ILE A C 1
ATOM 644 O O . ILE A 1 78 ? 15.282 -9.793 -16.397 1.00 58.69 78 ILE A O 1
ATOM 648 N N . LYS A 1 79 ? 14.712 -7.760 -15.643 1.00 60.31 79 LYS A N 1
ATOM 649 C CA . LYS A 1 79 ? 16.083 -7.373 -15.249 1.00 60.31 79 LYS A CA 1
ATOM 650 C C . LYS A 1 79 ? 16.698 -8.259 -14.163 1.00 60.31 79 LYS A C 1
ATOM 652 O O . LYS A 1 79 ? 17.914 -8.389 -14.120 1.00 60.31 79 LYS A O 1
ATOM 657 N N . LYS A 1 80 ? 15.890 -8.832 -13.268 1.00 59.59 80 LYS A N 1
ATOM 658 C CA . LYS A 1 80 ? 16.370 -9.683 -12.162 1.00 59.59 80 LYS A CA 1
ATOM 659 C C . LYS A 1 80 ? 16.567 -11.156 -12.526 1.00 59.59 80 LYS A C 1
ATOM 661 O O . LYS A 1 80 ? 17.073 -11.898 -11.693 1.00 59.59 80 LYS A O 1
ATOM 666 N N . VAL A 1 81 ? 16.131 -11.581 -13.711 1.00 53.50 81 VAL A N 1
ATOM 667 C CA . VAL A 1 81 ? 16.186 -12.987 -14.158 1.00 53.50 81 VAL A CA 1
ATOM 668 C C . VAL A 1 81 ? 17.308 -13.214 -15.192 1.00 53.50 81 VAL A C 1
ATOM 670 O O . VAL A 1 81 ? 17.440 -14.316 -15.714 1.00 53.50 81 VAL A O 1
ATOM 673 N N . ALA A 1 82 ? 18.129 -12.195 -15.465 1.00 46.50 82 ALA A N 1
ATOM 674 C CA . ALA A 1 82 ? 19.305 -12.280 -16.333 1.00 46.50 82 ALA A CA 1
ATOM 675 C C . ALA A 1 82 ? 20.583 -12.623 -15.553 1.00 46.50 82 ALA A C 1
ATOM 677 O O . ALA A 1 82 ? 20.737 -12.104 -14.422 1.00 46.50 82 ALA A O 1
#

Foldseek 3Di:
DADVVVQQVVLCPDPVSVVCCVQQVDHPQQEFEAEPVVRDTPDHHDCPQHYKYFYAYPNYGPDIDDDCVGPSNVVVVVVVVD

Mean predicted aligned error: 5.21 Å

Sequence (82 aa):
MIKIKEISKTLKKNKSFQYWNKEIGLSFEDFDLIDMDKDEIISHGKKDIGNYTLFLKNGKIESAFFDLDNESVRNIKIKKVA

Secondary structure (DSSP, 8-state):
---HHHHHHHHHT-HHHHHHHHHH---GGGEEEEETTTTEEEEPPP-TT--EEEEEETTEEEEEEE-TTSHHHHHHHHHH--

=== Feature glossary ===
A reading guide for the features in this record.

Start from the sequence.

  · Sequence gives the chain of amino acids in standard one-letter code (A=alanine, C=cysteine, …, Y=tyrosine), read N→C. It is the only feature that is directly encoded by the gene; all structural features are derived from the folded form of this sequence.

Fold it, and you get atomic coordinates 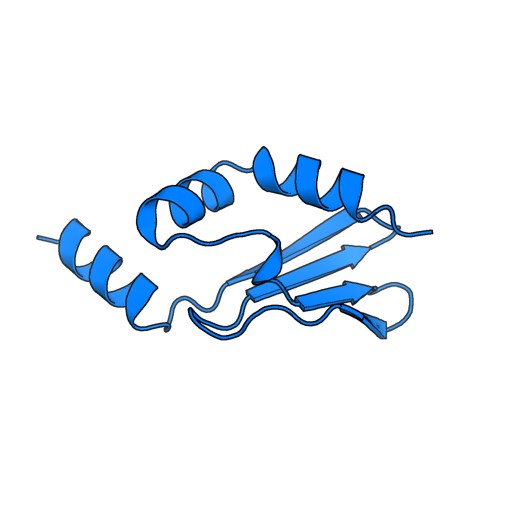and the backbone conformation that goes with them.

  · The mmCIF table is the protein's shape written out atom by atom. For each backbone N, Cα, C, and carbonyl O, it records an (x, y, z) coordinate triple in Å plus the residue type, chain letter, and residue number.

  · Backbone dihedral angles. Every residue except chain termini has a φ (preceding-C → N → Cα → C) and a ψ (N → Cα → C → next-N). They are reported in degrees following the IUPAC sign convention. Secondary structure is essentially a statement about which (φ, ψ) basin each residue occupies.

  · DSSP 8-state secondary structure assigns each residue one of H (α-helix), G (3₁₀-helix), I (π-helix), E (extended β-strand), B (isolated β-bridge), T (hydrogen-bonded turn), S (bend), or '-' (coil). The assignment is computed from backbone hydrogen-bond geometry via the Kabsch–Sander algorithm.

  · P-SEA three-state annotation labels each residue as helix, strand, or coil based purely on the geometry of the Cα trace. It serves as a fallback when the full backbone (and thus DSSP) is unavailable.

Summarize the fold with a handful of shape descriptors and a per-residue structural alphabet.

  · Radius of gyration (Rg) is the root-mean-square distance of Cα atoms from their centroid — a single number for overall size and compactness. A globular domain of N residues has Rg ≈ 2.2·N^0.38 Å; an extended or disordered chain has a much larger Rg. The Cα contact count is the number of residue pairs whose Cα atoms are within 8 Å and are more than four positions apart in sequence — a standard proxy for tertiary packing density. The bounding box is the smallest axis-aligned box enclosing all Cα atoms.

  · Foldseek's 3Di representation compresses backbone geometry into a per-residue letter drawn from a learned twenty-state alphabet. It captures the tertiary interaction pattern around each residue — which residues are packed against it in space, regardless of where they are in sequence.

  · Accessible surface area quantifies burial. A residue with SASA near zero is packed into the hydrophobic core; one with SASA >100 Å² sits on the surface. Computed here via the Shrake–Rupley numerical algorithm with a 1.4 Å probe.

Ask how reliable the model is.

  · For AlphaFold models, the B-factor field carries pLDDT — the model's own estimate of local accuracy on a 0–100 scale. Regions with pLDDT<50 should be treated as essentially unmodeled; they often correspond to intrinsically disordered segments.

  · For experimental (PDB) structures, the B-factor (temperature factor) quantifies the positional spread of each atom in the crystal — a combination of thermal vibration and static disorder — in units of Å². High B-factors mark flexible loops or poorly resolved regions; low B-factors mark the rigid, well-ordered core.

  · PAE(i, j) answers: if I align the predicted and true structures on residue i, how far off (in Å) do I expect residue j to be? A block-diagonal PAE matrix with low values on the blocks and high values off-diagonal is the signature of a multi-domain protein with confidently predicted domains but uncertain inter-domain orientation.

Place it in context: what it resembles, what it is annotated as, and how it looks.

  · Structural nearest neighbors (via Foldseek easy-search vs the PDB). Reported per hit: target PDB id, E-value, and alignment TM-score. A TM-score above ~0.5 is the conventional threshold for 'same fold'.

  · Functional annotations link the protein to curated databases. InterPro entries identify conserved domains and families by matching the sequence against member-database signatures (Pfam, PROSITE, CDD, …). Gene Ontology (GO) terms describe molecular function, biological process, and cellular component in a controlled vocabulary. CATH places the structure in a hierarchical fold classification (Class/Architecture/Topology/Homologous-superfamily). The organism is the source species.

  · Plot images: a contact map (which residues are close in 3D, as an N×N binary image), a Ramachandran scatter (backbone torsion angles, revealing secondary-structure composition at a glance), and — for AlphaFold structures — a PAE heatmap (pairwise prediction confidence).

  · Structure images are PyMOL renders from six orthogonal camera directions. Cartoon representation draws helices as coils and strands as arrows; sticks shows the backbone as bonds; surface shows the solvent-excluded envelope. Rainbow coloring maps sequence position to hue (blue→red, N→C); chain coloring assigns a distinct color per polypeptide.